Protein AF-A0A2N1C8T7-F1 (afdb_monomer)

Radius of gyration: 19.66 Å; Cα contacts (8 Å, |Δi|>4): 124; chains: 1; bounding box: 42×28×64 Å

Sequence (176 aa):
MWPISVSHNKHYSVESLYYHPQTIKSVIQRISKLRDIDTNEMYSSLCSALMPIFEANKTRFVARLIERKVKEKVSTGLPNWQQIEQGGFEYTVRTDELFSIEMSKINEFIQSENLTMLISRYPIRETQIVSNIVKSLGLKSKDDYEQTVRKMLNEDANESNKIKALIQPITVLLDA

Solvent-accessible surface area (backbone atoms only — not comparable to full-atom values): 10391 Å² total; per-residue (Å²): 141,80,89,76,86,68,83,77,68,71,47,66,45,80,64,31,56,68,64,25,56,68,46,44,50,53,49,42,53,57,50,20,78,78,64,82,47,64,53,65,60,53,51,50,53,46,51,66,66,46,47,60,57,48,65,76,38,42,69,60,37,41,50,54,50,49,52,50,53,48,53,53,51,52,66,73,63,56,78,53,74,70,51,55,74,72,48,90,86,80,87,87,83,78,59,64,65,56,47,52,58,44,49,54,50,54,51,52,33,56,76,66,65,34,57,55,62,50,46,23,56,32,79,51,86,90,47,67,55,57,60,46,53,25,52,73,69,73,42,90,36,70,64,55,47,54,50,51,52,52,53,47,41,73,74,30,66,68,59,34,50,58,57,48,61,75,49,45,78,55,52,61,64,72,79,106

Secondary structure (DSSP, 8-state):
---------S-S-THHHHT-HHHHHHHHHHHHHHHT--HHHHHHHHHHHHHHHHHHHHHHHHHHHHHHHHHHHHHHTPPPHHHHHH--------HHHHHHHHHHHHHHHHHTT-HHHHHHHS--TTSTHHHHHHHHTT-S-HHHHHHHHHHHHHH-HHHHHHHHHHHHHHHHHH--

Structure (mmCIF, N/CA/C/O backbone):
data_AF-A0A2N1C8T7-F1
#
_entry.id   AF-A0A2N1C8T7-F1
#
loop_
_atom_site.group_PDB
_atom_site.id
_atom_site.type_symbol
_atom_site.label_atom_id
_atom_site.label_alt_id
_atom_site.label_comp_id
_atom_site.label_asym_id
_atom_site.label_entity_id
_atom_site.label_seq_id
_atom_site.pdbx_PDB_ins_code
_atom_site.Cartn_x
_atom_site.Cartn_y
_atom_site.Cartn_z
_atom_site.occupancy
_atom_site.B_iso_or_equiv
_atom_site.auth_seq_id
_atom_site.auth_comp_id
_atom_site.auth_asym_id
_atom_site.auth_atom_id
_atom_site.pdbx_PDB_model_num
ATOM 1 N N . MET A 1 1 ? 5.987 9.349 -31.013 1.00 33.59 1 MET A N 1
ATOM 2 C CA . MET A 1 1 ? 5.165 9.652 -29.823 1.00 33.59 1 MET A CA 1
ATOM 3 C C . MET A 1 1 ? 3.916 8.788 -29.923 1.00 33.59 1 MET A C 1
ATOM 5 O O . MET A 1 1 ? 3.084 9.068 -30.769 1.00 33.59 1 MET A O 1
ATOM 9 N N . TRP A 1 2 ? 3.865 7.654 -29.220 1.00 30.38 2 TRP A N 1
ATOM 10 C CA . TRP A 1 2 ? 2.727 6.723 -29.290 1.00 30.38 2 TRP A CA 1
ATOM 11 C C . TRP A 1 2 ? 1.859 6.875 -28.034 1.00 30.38 2 TRP A C 1
ATOM 13 O O . TRP A 1 2 ? 2.424 7.012 -26.945 1.00 30.38 2 TRP A O 1
ATOM 23 N N . PRO A 1 3 ? 0.519 6.878 -28.159 1.00 37.16 3 PRO A N 1
ATOM 24 C CA . PRO A 1 3 ? -0.375 7.038 -27.028 1.00 37.16 3 PRO A CA 1
ATOM 25 C C . PRO A 1 3 ? -0.502 5.680 -26.344 1.00 37.16 3 PRO A C 1
ATOM 27 O O . PRO A 1 3 ? -1.091 4.752 -26.888 1.00 37.16 3 PRO A O 1
ATOM 30 N N . ILE A 1 4 ? 0.088 5.534 -25.162 1.00 34.22 4 ILE A N 1
ATOM 31 C CA . ILE A 1 4 ? -0.084 4.314 -24.381 1.00 34.22 4 ILE A CA 1
ATOM 32 C C . ILE A 1 4 ? -1.211 4.572 -23.389 1.00 34.22 4 ILE A C 1
ATOM 34 O O . ILE A 1 4 ? -1.000 5.169 -22.332 1.00 34.22 4 ILE A O 1
ATOM 38 N N . SER A 1 5 ? -2.415 4.107 -23.711 1.00 35.00 5 SER A N 1
ATOM 39 C CA . SER A 1 5 ? -3.430 3.831 -22.699 1.00 35.00 5 SER A CA 1
ATOM 40 C C . SER A 1 5 ? -2.986 2.595 -21.910 1.00 35.00 5 SER A C 1
ATOM 42 O O . SER A 1 5 ? -3.504 1.498 -22.094 1.00 35.00 5 SER A O 1
ATOM 44 N N . VAL A 1 6 ? -1.975 2.765 -21.049 1.00 36.81 6 VAL A N 1
ATOM 45 C CA . VAL A 1 6 ? -1.682 1.793 -19.992 1.00 36.81 6 VAL A CA 1
ATOM 46 C C . VAL A 1 6 ? -2.831 1.912 -19.005 1.00 36.81 6 VAL A C 1
ATOM 48 O O . VAL A 1 6 ? -3.000 2.964 -18.377 1.00 36.81 6 VAL A O 1
ATOM 51 N N . SER A 1 7 ? -3.626 0.853 -18.875 1.00 37.50 7 SER A N 1
ATOM 52 C CA . SER A 1 7 ? -4.608 0.714 -17.805 1.00 37.50 7 SER A CA 1
ATOM 53 C C . SER A 1 7 ? -3.891 0.901 -16.465 1.00 37.50 7 SER A C 1
ATOM 55 O O . SER A 1 7 ? -3.175 0.018 -15.990 1.00 37.50 7 SER A O 1
ATOM 57 N N . HIS A 1 8 ? -4.022 2.089 -15.876 1.00 43.22 8 HIS A N 1
ATOM 58 C CA . HIS A 1 8 ? -3.411 2.416 -14.596 1.00 43.22 8 HIS A CA 1
ATOM 59 C C . HIS A 1 8 ? -4.152 1.658 -13.502 1.00 43.22 8 HIS A C 1
ATOM 61 O O . HIS A 1 8 ? -5.138 2.148 -12.951 1.00 43.22 8 HIS A O 1
ATOM 67 N N . ASN A 1 9 ? -3.668 0.470 -13.151 1.00 48.75 9 ASN A N 1
ATOM 68 C CA . ASN A 1 9 ? -4.095 -0.147 -11.912 1.00 48.75 9 ASN A CA 1
ATOM 69 C C . ASN A 1 9 ? -3.518 0.696 -10.764 1.00 48.75 9 ASN A C 1
ATOM 71 O O . ASN A 1 9 ? -2.315 0.661 -10.498 1.00 48.75 9 ASN A O 1
ATOM 75 N N . LYS A 1 10 ? -4.363 1.516 -10.121 1.00 58.44 10 LYS A N 1
ATOM 76 C CA . LYS A 1 10 ? -3.963 2.338 -8.962 1.00 58.44 10 LYS A CA 1
ATOM 77 C C . LYS A 1 10 ? -3.444 1.479 -7.803 1.00 58.44 10 LYS A C 1
ATOM 79 O O . LYS A 1 10 ? -2.740 1.995 -6.943 1.00 58.44 10 LYS A O 1
ATOM 84 N N . HIS A 1 11 ? -3.777 0.189 -7.806 1.00 61.19 11 HIS A N 1
ATOM 85 C CA . HIS A 1 11 ? -3.511 -0.758 -6.740 1.00 61.19 11 HIS A CA 1
ATOM 86 C C . HIS A 1 11 ? -2.491 -1.820 -7.164 1.00 61.19 11 HIS A C 1
ATOM 88 O O . HIS A 1 11 ? -2.640 -2.493 -8.185 1.00 61.19 11 HIS A O 1
ATOM 94 N N . TYR A 1 12 ? -1.462 -2.024 -6.341 1.00 61.25 12 TYR A N 1
ATOM 95 C CA . TYR A 1 12 ? -0.437 -3.038 -6.577 1.00 61.25 12 TYR A CA 1
ATOM 96 C C . TYR A 1 12 ? -1.011 -4.465 -6.498 1.00 61.25 12 TYR A C 1
ATOM 98 O O . TYR A 1 12 ? -0.521 -5.372 -7.160 1.00 61.25 12 TYR A O 1
ATOM 106 N N . SER A 1 13 ? -2.048 -4.713 -5.701 1.00 70.19 13 SER A N 1
ATOM 107 C CA . SER A 1 13 ? -2.645 -6.047 -5.540 1.00 70.19 13 SER A CA 1
ATOM 108 C C . SER A 1 13 ? -4.087 -5.939 -5.056 1.00 70.19 13 SER A C 1
ATOM 110 O O . SER A 1 13 ? -4.438 -4.951 -4.413 1.00 70.19 13 SER A O 1
ATOM 112 N N . VAL A 1 14 ? -4.897 -6.980 -5.265 1.00 71.00 14 VAL A N 1
ATOM 113 C CA . VAL A 1 14 ? -6.228 -7.117 -4.641 1.00 71.00 14 VAL A CA 1
ATOM 114 C C . VAL A 1 14 ? -6.132 -6.991 -3.117 1.00 71.00 14 VAL A C 1
ATOM 116 O O . VAL A 1 14 ? -6.995 -6.397 -2.483 1.00 71.00 14 VAL A O 1
ATOM 119 N N . GLU A 1 15 ? -5.039 -7.454 -2.510 1.00 71.25 15 GLU A N 1
ATOM 120 C CA . GLU A 1 15 ? -4.824 -7.271 -1.072 1.00 71.25 15 GLU A CA 1
ATOM 121 C C . GLU A 1 15 ? -4.667 -5.818 -0.637 1.00 71.25 15 GLU A C 1
ATOM 123 O O . GLU A 1 15 ? -5.019 -5.487 0.490 1.00 71.25 15 GLU A O 1
ATOM 128 N N . SER A 1 16 ? -4.183 -4.932 -1.511 1.00 75.62 16 SER A N 1
ATOM 129 C CA . SER A 1 16 ? -4.101 -3.511 -1.165 1.00 75.62 16 SER A CA 1
ATOM 130 C C . SER A 1 16 ? -5.481 -2.890 -0.924 1.00 75.62 16 SER A C 1
ATOM 132 O O . SER A 1 16 ? -5.541 -1.813 -0.347 1.00 75.62 16 SER A O 1
ATOM 134 N N . LEU A 1 17 ? -6.576 -3.579 -1.286 1.00 82.12 17 LEU A N 1
ATOM 135 C CA . LEU A 1 17 ? -7.947 -3.211 -0.920 1.00 82.12 17 LEU A CA 1
ATOM 136 C C . LEU A 1 17 ? -8.253 -3.514 0.550 1.00 82.12 17 LEU A C 1
ATOM 138 O O . LEU A 1 17 ? -8.870 -2.688 1.218 1.00 82.12 17 LEU A O 1
ATOM 142 N N . TYR A 1 18 ? -7.793 -4.657 1.074 1.00 86.44 18 TYR A N 1
ATOM 143 C CA . TYR A 1 18 ? -7.955 -4.992 2.495 1.00 86.44 18 TYR A CA 1
ATOM 144 C C . TYR A 1 18 ? -7.242 -3.975 3.373 1.00 86.44 18 TYR A C 1
ATOM 146 O O . TYR A 1 18 ? -7.802 -3.526 4.359 1.00 86.44 18 TYR A O 1
ATOM 154 N N . TYR A 1 19 ? -6.038 -3.569 2.979 1.00 89.25 19 TYR A N 1
ATOM 155 C CA . TYR A 1 19 ? -5.223 -2.626 3.743 1.00 89.25 19 TYR A CA 1
ATOM 156 C C . TYR A 1 19 ? -5.359 -1.185 3.252 1.00 89.25 19 TYR A C 1
ATOM 158 O O . TYR A 1 19 ? -4.624 -0.312 3.706 1.00 89.25 19 TYR A O 1
ATOM 166 N N . HIS A 1 20 ? -6.276 -0.904 2.324 1.00 87.88 20 HIS A N 1
ATOM 167 C CA . HIS A 1 20 ? -6.473 0.454 1.835 1.00 87.88 20 HIS A CA 1
ATOM 168 C C . HIS A 1 20 ? -6.825 1.367 3.016 1.00 87.88 20 HIS A C 1
ATOM 170 O O . HIS A 1 20 ? -7.627 0.959 3.860 1.00 87.88 20 HIS A O 1
ATOM 176 N N . PRO A 1 21 ? -6.310 2.608 3.102 1.00 88.25 21 PRO A N 1
ATOM 177 C CA . PRO A 1 21 ? -6.596 3.453 4.259 1.00 88.25 21 PRO A CA 1
ATOM 178 C C . PRO A 1 21 ? -8.069 3.705 4.529 1.00 88.25 21 PRO A C 1
ATOM 180 O O . PRO A 1 21 ? -8.454 3.855 5.681 1.00 88.25 21 PRO A O 1
ATOM 183 N N . GLN A 1 22 ? -8.906 3.707 3.492 1.00 88.69 22 GLN A N 1
ATOM 184 C CA . GLN A 1 22 ? -10.353 3.771 3.678 1.00 88.69 22 GLN A CA 1
ATOM 185 C C . GLN A 1 22 ? -10.878 2.535 4.418 1.00 88.69 22 GLN A C 1
ATOM 187 O O . GLN A 1 22 ? -11.580 2.689 5.408 1.00 88.69 22 GLN A O 1
ATOM 192 N N . THR A 1 23 ? -10.463 1.334 4.015 1.00 91.00 23 THR A N 1
ATOM 193 C CA . THR A 1 23 ? -10.798 0.076 4.695 1.00 91.00 23 THR A CA 1
ATOM 194 C C . THR A 1 23 ? -10.288 0.064 6.132 1.00 91.00 23 THR A C 1
ATOM 196 O O . THR A 1 23 ? -11.029 -0.279 7.049 1.00 91.00 23 THR A O 1
ATOM 199 N N . ILE A 1 24 ? -9.044 0.503 6.355 1.00 92.12 24 ILE A N 1
ATOM 200 C CA . ILE A 1 24 ? -8.465 0.630 7.697 1.00 92.12 24 ILE A CA 1
ATOM 201 C C . ILE A 1 24 ? -9.297 1.586 8.558 1.00 92.12 24 ILE A C 1
ATOM 203 O O . ILE A 1 24 ? -9.630 1.237 9.686 1.00 92.12 24 ILE A O 1
ATOM 207 N N . LYS A 1 25 ? -9.665 2.765 8.041 1.00 91.62 25 LYS A N 1
ATOM 208 C CA . LYS A 1 25 ? -10.506 3.733 8.761 1.00 91.62 25 LYS A CA 1
ATOM 209 C C . LYS A 1 25 ? -11.860 3.137 9.130 1.00 91.62 25 LYS A C 1
ATOM 211 O O . LYS A 1 25 ? -12.287 3.303 10.268 1.00 91.62 25 LYS A O 1
ATOM 216 N N . SER A 1 26 ? -12.500 2.403 8.223 1.00 91.62 26 SER A N 1
ATOM 217 C CA . SER A 1 26 ? -13.771 1.730 8.507 1.00 91.62 26 SER A CA 1
ATOM 218 C C . SER A 1 26 ? -13.623 0.655 9.591 1.00 91.62 26 SER A C 1
ATOM 220 O O . SER A 1 26 ? -14.461 0.554 10.487 1.00 91.62 26 SER A O 1
ATOM 222 N N . VAL A 1 27 ? -12.514 -0.096 9.590 1.00 93.12 27 VAL A N 1
ATOM 223 C CA . VAL A 1 27 ? -12.201 -1.050 10.669 1.00 93.12 27 VAL A CA 1
ATOM 224 C C . VAL A 1 27 ? -11.966 -0.329 11.999 1.00 93.12 27 VAL A C 1
ATOM 226 O O . VAL A 1 27 ? -12.525 -0.743 13.012 1.00 93.12 27 VAL A O 1
ATOM 229 N N . ILE A 1 28 ? -11.208 0.772 12.011 1.00 93.19 28 ILE A N 1
ATOM 230 C CA . ILE A 1 28 ? -10.994 1.598 13.211 1.00 93.19 28 ILE A CA 1
ATOM 231 C C . ILE A 1 28 ? -12.332 2.108 13.755 1.00 93.19 28 ILE A C 1
ATOM 233 O O . ILE A 1 28 ? -12.593 1.958 14.943 1.00 93.19 28 ILE A O 1
ATOM 237 N N . GLN A 1 29 ? -13.211 2.633 12.896 1.00 91.62 29 GLN A N 1
ATOM 238 C CA . GLN A 1 29 ? -14.557 3.087 13.274 1.00 91.62 29 GLN A CA 1
ATOM 239 C C . GLN A 1 29 ? -15.423 1.969 13.856 1.00 91.62 29 GLN A C 1
ATOM 241 O O . GLN A 1 29 ? -16.283 2.202 14.703 1.00 91.62 29 GLN A O 1
ATOM 246 N N . ARG A 1 30 ? -15.233 0.735 13.392 1.00 89.88 30 ARG A N 1
ATOM 247 C CA . ARG A 1 30 ? -15.940 -0.420 13.936 1.00 89.88 30 ARG A CA 1
ATOM 248 C C . ARG A 1 30 ? -15.397 -0.822 15.306 1.00 89.88 30 ARG A C 1
ATOM 250 O O . ARG A 1 30 ? -16.180 -1.146 16.194 1.00 89.88 30 ARG A O 1
ATOM 257 N N . ILE A 1 31 ? -14.078 -0.788 15.483 1.00 89.81 31 ILE A N 1
ATOM 258 C CA . ILE A 1 31 ? -13.416 -1.101 16.754 1.00 89.81 31 ILE A CA 1
ATOM 259 C C . ILE A 1 31 ? -13.703 -0.016 17.801 1.00 89.81 31 ILE A C 1
ATOM 261 O O . ILE A 1 31 ? -13.956 -0.354 18.957 1.00 89.81 31 ILE A O 1
ATOM 265 N N . SER A 1 32 ? -13.732 1.264 17.417 1.00 89.75 32 SER A N 1
ATOM 266 C CA . SER A 1 32 ? -14.001 2.374 18.339 1.00 89.75 32 SER A CA 1
ATOM 267 C C . SER A 1 32 ? -15.379 2.281 18.983 1.00 89.75 32 SER A C 1
ATOM 269 O O . SER A 1 32 ? -15.492 2.487 20.185 1.00 89.75 32 SER A O 1
ATOM 271 N N . LYS A 1 33 ? -16.406 1.860 18.231 1.00 87.38 33 LYS A N 1
ATOM 272 C CA . LYS A 1 33 ? -17.759 1.610 18.766 1.00 87.38 33 LYS A CA 1
ATOM 273 C C . LYS A 1 33 ? -17.790 0.568 19.888 1.00 87.38 33 LYS A C 1
ATOM 275 O O . LYS A 1 33 ? -18.721 0.568 20.683 1.00 87.38 33 LYS A O 1
ATOM 280 N N . LEU A 1 34 ? -16.812 -0.339 19.929 1.00 85.81 34 LEU A N 1
ATOM 281 C CA . LEU A 1 34 ? -16.717 -1.400 20.935 1.00 85.81 34 LEU A CA 1
ATOM 282 C C . LEU A 1 34 ? -15.782 -1.042 22.095 1.00 85.81 34 LEU A C 1
ATOM 284 O O . LEU A 1 34 ? -15.896 -1.644 23.159 1.00 85.81 34 LEU A O 1
ATOM 288 N N . ARG A 1 35 ? -14.821 -0.139 21.873 1.00 84.88 35 ARG A N 1
ATOM 289 C CA . ARG A 1 35 ? -13.701 0.117 22.793 1.00 84.88 35 ARG A CA 1
ATOM 290 C C . ARG A 1 35 ? -13.601 1.565 23.292 1.00 84.88 35 ARG A C 1
ATOM 292 O O . ARG A 1 35 ? -12.668 1.845 24.028 1.00 84.88 35 ARG A O 1
ATOM 299 N N . ASP A 1 36 ? -14.523 2.444 22.896 1.00 83.44 36 ASP A N 1
ATOM 300 C CA . ASP A 1 36 ? -14.533 3.879 23.231 1.00 83.44 36 ASP A CA 1
ATOM 301 C C . ASP A 1 36 ? -13.194 4.577 22.912 1.00 83.44 36 ASP A C 1
ATOM 303 O O . ASP A 1 36 ? -12.549 5.190 23.757 1.00 83.44 36 ASP A O 1
ATOM 307 N N . ILE A 1 37 ? -12.725 4.399 21.671 1.00 88.00 37 ILE A N 1
ATOM 308 C CA . ILE A 1 37 ? -11.436 4.918 21.179 1.00 88.00 37 ILE A CA 1
ATOM 309 C C . ILE A 1 37 ? -11.677 6.058 20.184 1.00 88.00 37 ILE A C 1
ATOM 311 O O . ILE A 1 37 ? -12.531 5.937 19.302 1.00 88.00 37 ILE A O 1
ATOM 315 N N . ASP A 1 38 ? -10.868 7.119 20.237 1.00 91.00 38 ASP A N 1
ATOM 316 C CA . ASP A 1 38 ? -10.872 8.153 19.201 1.00 91.00 38 ASP A CA 1
ATOM 317 C C . ASP A 1 38 ? -10.316 7.607 17.872 1.00 91.00 38 ASP A C 1
ATOM 319 O O . ASP A 1 38 ? -9.167 7.170 17.748 1.00 91.00 38 ASP A O 1
ATOM 323 N N . THR A 1 39 ? -11.154 7.633 16.835 1.00 91.06 39 THR A N 1
ATOM 324 C CA . THR A 1 39 ? -10.807 7.082 15.520 1.00 91.06 39 THR A CA 1
ATOM 325 C C . THR A 1 39 ? -9.689 7.848 14.813 1.00 91.06 39 THR A C 1
ATOM 327 O O . THR A 1 39 ? -8.917 7.247 14.063 1.00 91.06 39 THR A O 1
ATOM 330 N N . ASN A 1 40 ? -9.607 9.164 15.020 1.00 90.62 40 ASN A N 1
ATOM 331 C CA . ASN A 1 40 ? -8.601 10.016 14.395 1.00 90.62 40 ASN A CA 1
ATOM 332 C C . ASN A 1 40 ? -7.251 9.836 15.082 1.00 90.62 40 ASN A C 1
ATOM 334 O O . ASN A 1 40 ? -6.242 9.691 14.395 1.00 90.62 40 ASN A O 1
ATOM 338 N N . GLU A 1 41 ? -7.237 9.776 16.413 1.00 91.44 41 GLU A N 1
ATOM 339 C CA . GLU A 1 41 ? -6.028 9.507 17.192 1.00 91.44 41 GLU A CA 1
ATOM 340 C C . GLU A 1 41 ? -5.448 8.132 16.846 1.00 91.44 41 GLU A C 1
ATOM 342 O O . GLU A 1 41 ? -4.252 8.001 16.569 1.00 91.44 41 GLU A O 1
ATOM 347 N N . MET A 1 42 ? -6.305 7.109 16.763 1.00 91.62 42 MET A N 1
ATOM 348 C CA . MET A 1 42 ? -5.883 5.758 16.401 1.00 91.62 42 MET A CA 1
ATOM 349 C C . MET A 1 42 ? -5.332 5.682 14.972 1.00 91.62 42 MET A C 1
ATOM 351 O O . MET A 1 42 ? -4.308 5.037 14.734 1.00 91.62 42 MET A O 1
ATOM 355 N N . TYR A 1 43 ? -5.980 6.353 14.016 1.00 92.19 43 TYR A N 1
ATOM 356 C CA . TYR A 1 43 ? -5.497 6.399 12.637 1.00 92.19 43 TYR A CA 1
ATOM 357 C C . TYR A 1 43 ? -4.187 7.192 12.512 1.00 92.19 43 TYR A C 1
ATOM 359 O O . TYR A 1 43 ? -3.282 6.758 11.804 1.00 92.19 43 TYR A O 1
ATOM 367 N N . SER A 1 44 ? -4.053 8.309 13.232 1.00 91.19 44 SER A N 1
ATOM 368 C CA . SER A 1 44 ? -2.820 9.102 13.284 1.00 91.19 44 SER A CA 1
ATOM 369 C C . SER A 1 44 ? -1.659 8.282 13.856 1.00 91.19 44 SER A C 1
ATOM 371 O O . SER A 1 44 ? -0.611 8.154 13.227 1.00 91.19 44 SER A O 1
ATOM 373 N N . SER A 1 45 ? -1.892 7.602 14.983 1.00 90.69 45 SER A N 1
ATOM 374 C CA . SER A 1 45 ? -0.904 6.726 15.624 1.00 90.69 45 SER A CA 1
ATOM 375 C C . SER A 1 45 ? -0.462 5.590 14.702 1.00 90.69 45 SER A C 1
ATOM 377 O O . SER A 1 45 ? 0.719 5.244 14.646 1.00 90.69 45 SER A O 1
ATOM 379 N N . LEU A 1 46 ? -1.403 5.016 13.943 1.00 92.31 46 LEU A N 1
ATOM 380 C CA . LEU A 1 46 ? -1.094 4.025 12.919 1.00 92.31 46 LEU A CA 1
ATOM 381 C C . LEU A 1 46 ? -0.198 4.616 11.821 1.00 92.31 46 LEU A C 1
ATOM 383 O O . LEU A 1 46 ? 0.801 3.990 11.471 1.00 92.31 46 LEU A O 1
ATOM 387 N N . CYS A 1 47 ? -0.524 5.795 11.281 1.00 91.25 47 CYS A N 1
ATOM 388 C CA . CYS A 1 47 ? 0.303 6.458 10.270 1.00 91.25 47 CYS A CA 1
ATOM 389 C C . CYS A 1 47 ? 1.740 6.644 10.769 1.00 91.25 47 CYS A C 1
ATOM 391 O O . CYS A 1 47 ? 2.673 6.167 10.115 1.00 91.25 47 CYS A O 1
ATOM 393 N N . SER A 1 48 ? 1.915 7.229 11.958 1.00 90.44 48 SER A N 1
ATOM 394 C CA . SER A 1 48 ? 3.235 7.454 12.557 1.00 90.44 48 SER A CA 1
ATOM 395 C C . SER A 1 48 ? 4.009 6.152 12.788 1.00 90.44 48 SER A C 1
ATOM 397 O O . SER A 1 48 ? 5.221 6.115 12.588 1.00 90.44 48 SER A O 1
ATOM 399 N N . ALA A 1 49 ? 3.330 5.056 13.146 1.00 91.62 49 ALA A N 1
ATOM 400 C CA . ALA A 1 49 ? 3.969 3.752 13.328 1.00 91.62 49 ALA A CA 1
ATOM 401 C C . ALA A 1 49 ? 4.432 3.107 12.007 1.00 91.62 49 ALA A C 1
ATOM 403 O O . ALA A 1 49 ? 5.392 2.334 11.993 1.00 91.62 49 ALA A O 1
ATOM 404 N N . LEU A 1 50 ? 3.760 3.402 10.889 1.00 93.94 50 LEU A N 1
ATOM 405 C CA . LEU A 1 50 ? 4.060 2.796 9.590 1.00 93.94 50 LEU A CA 1
ATOM 406 C C . LEU A 1 50 ? 5.135 3.550 8.798 1.00 93.94 50 LEU A C 1
ATOM 408 O O . LEU A 1 50 ? 5.867 2.908 8.039 1.00 93.94 50 LEU A O 1
ATOM 412 N N . MET A 1 51 ? 5.269 4.872 8.963 1.00 94.44 51 MET A N 1
ATOM 413 C CA . MET A 1 51 ? 6.241 5.672 8.197 1.00 94.44 51 MET A CA 1
ATOM 414 C C . MET A 1 51 ? 7.693 5.169 8.320 1.00 94.44 51 MET A C 1
ATOM 416 O O . MET A 1 51 ? 8.340 5.010 7.281 1.00 94.44 51 MET A O 1
ATOM 420 N N . PRO A 1 52 ? 8.207 4.801 9.513 1.00 94.81 52 PRO A N 1
ATOM 421 C CA . PRO A 1 52 ? 9.562 4.261 9.641 1.00 94.81 52 PRO A CA 1
ATOM 422 C C . PRO A 1 52 ? 9.777 2.961 8.856 1.00 94.81 52 PRO A C 1
ATOM 424 O O . PRO A 1 52 ? 10.867 2.713 8.344 1.00 94.81 52 PRO A O 1
ATOM 427 N N . ILE A 1 53 ? 8.737 2.130 8.721 1.00 94.75 53 ILE A N 1
ATOM 428 C CA . ILE A 1 53 ? 8.806 0.879 7.954 1.00 94.75 53 ILE A CA 1
ATOM 429 C C . ILE A 1 53 ? 8.921 1.189 6.461 1.00 94.75 53 ILE A C 1
ATOM 431 O O . ILE A 1 53 ? 9.693 0.529 5.760 1.00 94.75 53 ILE A O 1
ATOM 435 N N . PHE A 1 54 ? 8.173 2.189 5.981 1.00 94.88 54 PHE A N 1
ATOM 436 C CA . PHE A 1 54 ? 8.282 2.664 4.604 1.00 94.88 54 PHE A CA 1
ATOM 437 C C . PHE A 1 54 ? 9.668 3.217 4.306 1.00 94.88 54 PHE A C 1
ATOM 439 O O . PHE A 1 54 ? 10.283 2.793 3.329 1.00 94.88 54 PHE A O 1
ATOM 446 N N . GLU A 1 55 ? 10.189 4.068 5.185 1.00 96.00 55 GLU A N 1
ATOM 447 C CA . GLU A 1 55 ? 11.517 4.658 5.040 1.00 96.00 55 GLU A CA 1
ATOM 448 C C . GLU A 1 55 ? 12.617 3.590 5.015 1.00 96.00 55 GLU A C 1
ATOM 450 O O . GLU A 1 55 ? 13.422 3.548 4.083 1.00 96.00 55 GLU A O 1
ATOM 455 N N . ALA A 1 56 ? 12.592 2.643 5.958 1.00 95.25 56 ALA A N 1
ATOM 456 C CA . ALA A 1 56 ? 13.585 1.572 6.039 1.00 95.25 56 ALA A CA 1
ATOM 457 C C . ALA A 1 56 ? 13.582 0.629 4.820 1.00 95.25 56 ALA A C 1
ATOM 459 O O . ALA A 1 56 ? 14.596 0.001 4.518 1.00 95.25 56 ALA A O 1
ATOM 460 N N . ASN A 1 57 ? 12.452 0.504 4.115 1.00 94.25 57 ASN A N 1
ATOM 461 C CA . ASN A 1 57 ? 12.284 -0.454 3.018 1.00 94.25 57 ASN A CA 1
ATOM 462 C C . ASN A 1 57 ? 12.117 0.203 1.636 1.00 94.25 57 ASN A C 1
ATOM 464 O O . ASN A 1 57 ? 11.910 -0.515 0.653 1.00 94.25 57 ASN A O 1
ATOM 468 N N . LYS A 1 58 ? 12.220 1.534 1.517 1.00 95.25 58 LYS A N 1
ATOM 469 C CA . LYS A 1 58 ? 11.885 2.276 0.287 1.00 95.25 58 LYS A CA 1
ATOM 470 C C . LYS A 1 58 ? 12.611 1.782 -0.962 1.00 95.25 58 LYS A C 1
ATOM 472 O O . LYS A 1 58 ? 11.977 1.557 -1.989 1.00 95.25 58 LYS A O 1
ATOM 477 N N . THR A 1 59 ? 13.904 1.483 -0.854 1.00 95.94 59 THR A N 1
ATOM 478 C CA . THR A 1 59 ? 14.705 0.909 -1.948 1.00 95.94 59 THR A CA 1
ATOM 479 C C . THR A 1 59 ? 14.132 -0.415 -2.438 1.00 95.94 59 THR A C 1
ATOM 481 O O . THR A 1 59 ? 13.967 -0.607 -3.641 1.00 95.94 59 THR A O 1
ATOM 484 N N . ARG A 1 60 ? 13.764 -1.318 -1.519 1.00 94.19 60 ARG A N 1
ATOM 485 C CA . ARG A 1 60 ? 13.168 -2.616 -1.864 1.00 94.19 60 ARG A CA 1
ATOM 486 C C . ARG A 1 60 ? 11.783 -2.446 -2.488 1.00 94.19 60 ARG A C 1
ATOM 488 O O . ARG A 1 60 ? 11.482 -3.130 -3.465 1.00 94.19 60 ARG A O 1
ATOM 495 N N . PHE A 1 61 ? 10.957 -1.538 -1.962 1.00 94.38 61 PHE A N 1
ATOM 496 C CA . PHE A 1 61 ? 9.636 -1.242 -2.526 1.00 94.38 61 PHE A CA 1
ATOM 497 C C . PHE A 1 61 ? 9.728 -0.734 -3.963 1.00 94.38 61 PHE A C 1
ATOM 499 O O . PHE A 1 61 ? 9.037 -1.255 -4.842 1.00 94.38 61 PHE A O 1
ATOM 506 N N . VAL A 1 62 ? 10.608 0.239 -4.202 1.00 95.69 62 VAL A N 1
ATOM 507 C CA . VAL A 1 62 ? 10.839 0.802 -5.532 1.00 95.69 62 VAL A CA 1
ATOM 508 C C . VAL A 1 62 ? 11.386 -0.271 -6.470 1.00 95.69 62 VAL A C 1
ATOM 510 O O . VAL A 1 62 ? 10.820 -0.475 -7.541 1.00 95.69 62 VAL A O 1
ATOM 513 N N . ALA A 1 63 ? 12.409 -1.026 -6.057 1.00 94.88 63 ALA A N 1
ATOM 514 C CA . ALA A 1 63 ? 12.995 -2.084 -6.879 1.00 94.88 63 ALA A CA 1
ATOM 515 C C . ALA A 1 63 ? 11.955 -3.130 -7.311 1.00 94.88 63 ALA A C 1
ATOM 517 O O . ALA A 1 63 ? 11.871 -3.448 -8.493 1.00 94.88 63 ALA A O 1
ATOM 518 N N . ARG A 1 64 ? 11.113 -3.616 -6.387 1.00 93.31 64 ARG A N 1
ATOM 519 C CA . ARG A 1 64 ? 10.052 -4.591 -6.702 1.00 93.31 64 ARG A CA 1
ATOM 520 C C . ARG A 1 64 ? 8.975 -4.017 -7.622 1.00 93.31 64 ARG A C 1
ATOM 522 O O . ARG A 1 64 ? 8.498 -4.713 -8.517 1.00 93.31 64 ARG A O 1
ATOM 529 N N . LEU A 1 65 ? 8.600 -2.751 -7.434 1.00 92.62 65 LEU A N 1
ATOM 530 C CA . LEU A 1 65 ? 7.656 -2.082 -8.326 1.00 92.62 65 LEU A CA 1
ATOM 531 C C . LEU A 1 65 ? 8.223 -1.950 -9.745 1.00 92.62 65 LEU A C 1
ATOM 533 O O . LEU A 1 65 ? 7.519 -2.244 -10.712 1.00 92.62 65 LEU A O 1
ATOM 537 N N . ILE A 1 66 ? 9.485 -1.532 -9.873 1.00 94.12 66 ILE A N 1
ATOM 538 C CA . ILE A 1 66 ? 10.155 -1.421 -11.172 1.00 94.12 66 ILE A CA 1
ATOM 539 C C . ILE A 1 66 ? 10.337 -2.798 -11.807 1.00 94.12 66 ILE A C 1
ATOM 541 O O . ILE A 1 66 ? 9.992 -2.950 -12.972 1.00 94.12 66 ILE A O 1
ATOM 545 N N . GLU A 1 67 ? 10.771 -3.815 -11.058 1.00 93.56 67 GLU A N 1
ATOM 546 C CA . GLU A 1 67 ? 10.881 -5.199 -11.540 1.00 93.56 67 GLU A CA 1
ATOM 547 C C . GLU A 1 67 ? 9.576 -5.658 -12.201 1.00 93.56 67 GLU A C 1
ATOM 549 O O . GLU A 1 67 ? 9.585 -6.151 -13.330 1.00 93.56 67 GLU A O 1
ATOM 554 N N . ARG A 1 68 ? 8.437 -5.444 -11.531 1.00 90.62 68 ARG A N 1
ATOM 555 C CA . ARG A 1 68 ? 7.126 -5.784 -12.086 1.00 90.62 68 ARG A CA 1
ATOM 556 C C . ARG A 1 68 ? 6.824 -5.008 -13.368 1.00 90.62 68 ARG A C 1
ATOM 558 O O . ARG A 1 68 ? 6.446 -5.627 -14.359 1.00 90.62 68 ARG A O 1
ATOM 565 N N . LYS A 1 69 ? 6.996 -3.681 -13.360 1.00 89.81 69 LYS A N 1
ATOM 566 C CA . LYS A 1 69 ? 6.742 -2.832 -14.539 1.00 89.81 69 LYS A CA 1
ATOM 567 C C . LYS A 1 69 ? 7.610 -3.245 -15.726 1.00 89.81 69 LYS A C 1
ATOM 569 O O . LYS A 1 69 ? 7.137 -3.265 -16.855 1.00 89.81 69 LYS A O 1
ATOM 574 N N . VAL A 1 70 ? 8.871 -3.589 -15.476 1.00 91.69 70 VAL A N 1
ATOM 575 C CA . VAL A 1 70 ? 9.799 -4.054 -16.510 1.00 91.69 70 VAL A CA 1
ATOM 576 C C . VAL A 1 70 ? 9.344 -5.398 -17.063 1.00 91.69 70 VAL A C 1
ATOM 578 O O . VAL A 1 70 ? 9.255 -5.523 -18.278 1.00 91.69 70 VAL A O 1
ATOM 581 N N . LYS A 1 71 ? 8.990 -6.372 -16.212 1.00 90.81 71 LYS A N 1
ATOM 582 C CA . LYS A 1 71 ? 8.460 -7.673 -16.663 1.00 90.81 71 LYS A CA 1
ATOM 583 C C . LYS A 1 71 ? 7.211 -7.516 -17.528 1.00 90.81 71 LYS A C 1
ATOM 585 O O . LYS A 1 71 ? 7.122 -8.140 -18.581 1.00 90.81 71 LYS A O 1
ATOM 590 N N . GLU A 1 72 ? 6.279 -6.661 -17.119 1.00 88.75 72 GLU A N 1
ATOM 591 C CA . GLU A 1 72 ? 5.062 -6.353 -17.880 1.00 88.75 72 GLU A CA 1
ATOM 592 C C . GLU A 1 72 ? 5.390 -5.719 -19.240 1.00 88.75 72 GLU A C 1
ATOM 594 O O . GLU A 1 72 ? 4.889 -6.157 -20.278 1.00 88.75 72 GLU A O 1
ATOM 599 N N . LYS A 1 73 ? 6.309 -4.748 -19.258 1.00 86.44 73 LYS A N 1
ATOM 600 C CA . LYS A 1 73 ? 6.736 -4.068 -20.485 1.00 86.44 73 LYS A CA 1
ATOM 601 C C . LYS A 1 73 ? 7.468 -5.012 -21.442 1.00 86.44 73 LYS A C 1
ATOM 603 O O . LYS A 1 73 ? 7.203 -4.997 -22.633 1.00 86.44 73 LYS A O 1
ATOM 608 N N . VAL A 1 74 ? 8.374 -5.843 -20.923 1.00 88.31 74 VAL A N 1
ATOM 609 C CA . VAL A 1 74 ? 9.077 -6.872 -21.706 1.00 88.31 74 VAL A CA 1
ATOM 610 C C . VAL A 1 74 ? 8.067 -7.837 -22.311 1.00 88.31 74 VAL A C 1
ATOM 612 O O . VAL A 1 74 ? 8.105 -8.058 -23.510 1.00 88.31 74 VAL A O 1
ATOM 615 N N . SER A 1 75 ? 7.139 -8.360 -21.504 1.00 86.44 75 SER A N 1
ATOM 616 C CA . SER A 1 75 ? 6.165 -9.365 -21.953 1.00 86.44 75 SER A CA 1
ATOM 617 C C . SER A 1 75 ? 5.248 -8.836 -23.056 1.00 86.44 75 SER A C 1
ATOM 619 O O . SER A 1 75 ? 4.958 -9.549 -24.009 1.00 86.44 75 SER A O 1
ATOM 621 N N . THR A 1 76 ? 4.813 -7.581 -22.943 1.00 84.56 76 THR A N 1
ATOM 622 C CA . THR A 1 76 ? 3.970 -6.918 -23.954 1.00 84.56 76 THR A CA 1
ATOM 623 C C . THR A 1 76 ? 4.761 -6.422 -25.166 1.00 84.56 76 THR A C 1
ATOM 625 O O . THR A 1 76 ? 4.181 -6.233 -26.230 1.00 84.56 76 THR A O 1
ATOM 628 N N . GLY A 1 77 ? 6.071 -6.218 -25.020 1.00 83.81 77 GLY A N 1
ATOM 629 C CA . GLY A 1 77 ? 6.974 -5.779 -26.081 1.00 83.81 77 GLY A CA 1
ATOM 630 C C . GLY A 1 77 ? 7.615 -6.906 -26.889 1.00 83.81 77 GLY A C 1
ATOM 631 O O . GLY A 1 77 ? 8.419 -6.604 -27.766 1.00 83.81 77 GLY A O 1
ATOM 632 N N . LEU A 1 78 ? 7.312 -8.177 -26.597 1.00 89.12 78 LEU A N 1
ATOM 633 C CA . LEU A 1 78 ? 7.860 -9.315 -27.337 1.00 89.12 78 LEU A CA 1
ATOM 634 C C . LEU A 1 78 ? 7.443 -9.270 -28.817 1.00 89.12 78 LEU A C 1
ATOM 636 O O . LEU A 1 78 ? 6.302 -8.913 -29.121 1.00 89.12 78 LEU A O 1
ATOM 640 N N . PRO A 1 79 ? 8.340 -9.653 -29.741 1.00 90.44 79 PRO A N 1
ATOM 641 C CA . PRO A 1 79 ? 8.034 -9.628 -31.158 1.00 90.44 79 PRO A CA 1
ATOM 642 C C . PRO A 1 79 ? 7.035 -10.731 -31.508 1.00 90.44 79 PRO A C 1
ATOM 644 O O . PRO A 1 79 ? 7.054 -11.824 -30.936 1.00 90.44 79 PRO A O 1
ATOM 647 N N . ASN A 1 80 ? 6.187 -10.464 -32.494 1.00 90.94 80 ASN A N 1
ATOM 648 C CA . ASN A 1 80 ? 5.377 -11.496 -33.127 1.00 90.94 80 ASN A CA 1
ATOM 649 C C . ASN A 1 80 ? 6.179 -12.246 -34.211 1.00 90.94 80 ASN A C 1
ATOM 651 O O . ASN A 1 80 ? 7.278 -11.843 -34.593 1.00 90.94 80 ASN A O 1
ATOM 655 N N . TRP A 1 81 ? 5.623 -13.346 -34.728 1.00 93.62 81 TRP A N 1
ATOM 656 C CA . TRP A 1 81 ? 6.310 -14.198 -35.706 1.00 93.62 81 TRP A CA 1
ATOM 657 C C . TRP A 1 81 ? 6.708 -13.458 -36.997 1.00 93.62 81 TRP A C 1
ATOM 659 O O . TRP A 1 81 ? 7.759 -13.754 -37.555 1.00 93.62 81 TRP A O 1
ATOM 669 N N . GLN A 1 82 ? 5.932 -12.458 -37.429 1.00 92.44 82 GLN A N 1
ATOM 670 C CA . GLN A 1 82 ? 6.232 -11.654 -38.622 1.00 92.44 82 GLN A CA 1
ATOM 671 C C . GLN A 1 82 ? 7.440 -10.739 -38.390 1.00 92.44 82 GLN A C 1
ATOM 673 O O . GLN A 1 82 ? 8.294 -10.590 -39.257 1.00 92.44 82 GLN A O 1
ATOM 678 N N . GLN A 1 83 ? 7.538 -10.146 -37.198 1.00 90.06 83 GLN A N 1
ATOM 679 C CA . GLN A 1 83 ? 8.688 -9.331 -36.799 1.00 90.06 83 GLN A CA 1
ATOM 680 C C . GLN A 1 83 ? 9.954 -10.183 -36.640 1.00 90.06 83 GLN A C 1
ATOM 682 O O . GLN A 1 83 ? 11.049 -9.712 -36.928 1.00 90.06 83 GLN A O 1
ATOM 687 N N . ILE A 1 84 ? 9.811 -11.443 -36.216 1.00 92.31 84 ILE A N 1
ATOM 688 C CA . ILE A 1 84 ? 10.927 -12.396 -36.149 1.00 92.31 84 ILE A CA 1
ATOM 689 C C . ILE A 1 84 ? 11.418 -12.749 -37.557 1.00 92.31 84 ILE A C 1
ATOM 691 O O . ILE A 1 84 ? 12.624 -12.762 -37.788 1.00 92.31 84 ILE A O 1
ATOM 695 N N . GLU A 1 85 ? 10.503 -12.992 -38.499 1.00 94.25 85 GLU A N 1
ATOM 696 C CA . GLU A 1 85 ? 10.834 -13.296 -39.899 1.00 94.25 85 GLU A CA 1
ATOM 697 C C . GLU A 1 85 ? 11.588 -12.143 -40.585 1.00 94.25 85 GLU A C 1
ATOM 699 O O . GLU A 1 85 ? 12.523 -12.378 -41.347 1.00 94.25 85 GLU A O 1
ATOM 704 N N . GLN A 1 86 ? 11.238 -10.895 -40.260 1.00 91.69 86 GLN A N 1
ATOM 705 C CA . GLN A 1 86 ? 11.935 -9.697 -40.745 1.00 91.69 86 GLN A CA 1
ATOM 706 C C . GLN A 1 86 ? 13.335 -9.512 -40.130 1.00 91.69 86 GLN A C 1
ATOM 708 O O . GLN A 1 86 ? 14.161 -8.791 -40.692 1.00 91.69 86 GLN A O 1
ATOM 713 N N . GLY A 1 87 ? 13.622 -10.178 -39.007 1.00 90.38 87 GLY A N 1
ATOM 714 C CA . GLY A 1 87 ? 14.880 -10.069 -38.272 1.00 90.38 87 GLY A CA 1
ATOM 715 C C . GLY A 1 87 ? 15.077 -8.718 -37.567 1.00 90.38 87 GLY A C 1
ATOM 716 O O . GLY A 1 87 ? 14.254 -7.811 -37.640 1.00 90.38 87 GLY A O 1
ATOM 717 N N . GLY A 1 88 ? 16.194 -8.582 -36.844 1.00 84.38 88 GLY A N 1
ATOM 718 C CA . GLY A 1 88 ? 16.634 -7.291 -36.291 1.00 84.38 88 GLY A CA 1
ATOM 719 C C . GLY A 1 88 ? 15.853 -6.760 -35.081 1.00 84.38 88 GLY A C 1
ATOM 720 O O . GLY A 1 88 ? 15.950 -5.575 -34.776 1.00 84.38 88 GLY A O 1
ATOM 721 N N . PHE A 1 89 ? 15.088 -7.598 -34.376 1.00 88.00 89 PHE A N 1
ATOM 722 C CA . PHE A 1 89 ? 14.414 -7.171 -33.150 1.00 88.00 89 PHE A CA 1
ATOM 723 C C . PHE A 1 89 ? 15.416 -6.961 -32.001 1.00 88.00 89 PHE A C 1
ATOM 725 O O . PHE A 1 89 ? 16.068 -7.903 -31.552 1.00 88.00 89 PHE A O 1
ATOM 732 N N . GLU A 1 90 ? 15.483 -5.734 -31.486 1.00 87.94 90 GLU A N 1
ATOM 733 C CA . GLU A 1 90 ? 16.232 -5.365 -30.284 1.00 87.94 90 GLU A CA 1
ATOM 734 C C . GLU A 1 90 ? 15.284 -4.717 -29.268 1.00 87.94 90 GLU A C 1
ATOM 736 O O . GLU A 1 90 ? 14.461 -3.867 -29.614 1.00 87.94 90 GLU A O 1
ATOM 741 N N . TYR A 1 91 ? 15.400 -5.108 -27.997 1.00 83.88 91 TYR A N 1
ATOM 742 C CA . TYR A 1 91 ? 14.567 -4.581 -26.923 1.00 83.88 91 TYR A CA 1
ATOM 743 C C . TYR A 1 91 ? 15.410 -4.196 -25.711 1.00 83.88 91 TYR A C 1
ATOM 745 O O . TYR A 1 91 ? 15.951 -5.051 -25.010 1.00 83.88 91 TYR A O 1
ATOM 753 N N . THR A 1 92 ? 15.469 -2.894 -25.437 1.00 87.62 92 THR A N 1
ATOM 754 C CA . THR A 1 92 ? 16.288 -2.319 -24.366 1.00 87.62 92 THR A CA 1
ATOM 755 C C . THR A 1 92 ? 15.414 -1.573 -23.360 1.00 87.62 92 THR A C 1
ATOM 757 O O . THR A 1 92 ? 14.551 -0.771 -23.725 1.00 87.62 92 THR A O 1
ATOM 760 N N . VAL A 1 93 ? 15.644 -1.815 -22.064 1.00 85.38 93 VAL A N 1
ATOM 761 C CA . VAL A 1 93 ? 14.942 -1.136 -20.964 1.00 85.38 93 VAL A CA 1
ATOM 762 C C . VAL A 1 93 ? 15.944 -0.510 -20.005 1.00 85.38 93 VAL A C 1
ATOM 764 O O . VAL A 1 93 ? 16.730 -1.203 -19.368 1.00 85.38 93 VAL A O 1
ATOM 767 N N . ARG A 1 94 ? 15.871 0.815 -19.865 1.00 89.12 94 ARG A N 1
ATOM 768 C CA . ARG A 1 94 ? 16.629 1.598 -18.885 1.00 89.12 94 ARG A CA 1
ATOM 769 C C . ARG A 1 94 ? 15.903 1.598 -17.542 1.00 89.12 94 ARG A C 1
ATOM 771 O O . ARG A 1 94 ? 14.822 2.171 -17.416 1.00 89.12 94 ARG A O 1
ATOM 778 N N . THR A 1 95 ? 16.456 0.911 -16.546 1.00 92.88 95 THR A N 1
ATOM 779 C CA . THR A 1 95 ? 15.843 0.789 -15.210 1.00 92.88 95 THR A CA 1
ATOM 780 C C . THR A 1 95 ? 16.272 1.882 -14.242 1.00 92.88 95 THR A C 1
ATOM 782 O O . THR A 1 95 ? 15.579 2.128 -13.263 1.00 92.88 95 THR A O 1
ATOM 785 N N . ASP A 1 96 ? 17.400 2.528 -14.505 1.00 93.44 96 ASP A N 1
ATOM 786 C CA . ASP A 1 96 ? 18.008 3.564 -13.678 1.00 93.44 96 ASP A CA 1
ATOM 787 C C . ASP A 1 96 ? 17.139 4.824 -13.587 1.00 93.44 96 ASP A C 1
ATOM 789 O O . ASP A 1 96 ? 16.820 5.279 -12.488 1.00 93.44 96 ASP A O 1
ATOM 793 N N . GLU A 1 97 ? 16.662 5.331 -14.725 1.00 91.06 97 GLU A N 1
ATOM 794 C CA . GLU A 1 97 ? 15.753 6.483 -14.765 1.00 91.06 97 GLU A CA 1
ATOM 795 C C . GLU A 1 97 ? 14.419 6.167 -14.077 1.00 91.06 97 GLU A C 1
ATOM 797 O O . GLU A 1 97 ? 13.927 6.943 -13.256 1.00 91.06 97 GLU A O 1
ATOM 802 N N . LEU A 1 98 ? 13.858 4.985 -14.361 1.00 92.44 98 LEU A N 1
ATOM 803 C CA . LEU A 1 98 ? 12.610 4.522 -13.752 1.00 92.44 98 LEU A CA 1
ATOM 804 C C . LEU A 1 98 ? 12.736 4.407 -12.231 1.00 92.44 98 LEU A C 1
ATOM 806 O O . LEU A 1 98 ? 11.825 4.809 -11.506 1.00 92.44 98 LEU A O 1
ATOM 810 N N . PHE A 1 99 ? 13.862 3.877 -11.754 1.00 95.75 99 PHE A N 1
ATOM 811 C CA . PHE A 1 99 ? 14.153 3.748 -10.334 1.00 95.75 99 PHE A CA 1
ATOM 812 C C . PHE A 1 99 ? 14.302 5.117 -9.666 1.00 95.75 99 PHE A C 1
ATOM 814 O O . PHE A 1 99 ? 13.697 5.341 -8.622 1.00 95.75 99 PHE A O 1
ATOM 821 N N . SER A 1 100 ? 15.042 6.046 -10.278 1.00 96.25 100 SER A N 1
ATOM 822 C CA . SER A 1 100 ? 15.250 7.399 -9.745 1.00 96.25 100 SER A CA 1
ATOM 823 C C . SER A 1 100 ? 13.936 8.178 -9.612 1.00 96.25 100 SER A C 1
ATOM 825 O O . SER A 1 100 ? 13.610 8.671 -8.531 1.00 96.25 100 SER A O 1
ATOM 827 N N . ILE A 1 101 ? 13.113 8.193 -10.669 1.00 95.19 101 ILE A N 1
ATOM 828 C CA . ILE A 1 101 ? 11.795 8.853 -10.666 1.00 95.19 101 ILE A CA 1
ATOM 829 C C . ILE A 1 101 ? 10.899 8.286 -9.561 1.00 95.19 101 ILE A C 1
ATOM 831 O O . ILE A 1 101 ? 10.188 9.017 -8.871 1.00 95.19 101 ILE A O 1
ATOM 835 N N . GLU A 1 102 ? 10.889 6.966 -9.413 1.00 96.50 102 GLU A N 1
ATOM 836 C CA . GLU A 1 102 ? 10.047 6.293 -8.431 1.00 96.50 102 GLU A CA 1
ATOM 837 C C . GLU A 1 102 ? 10.579 6.465 -6.998 1.00 96.50 102 GLU A C 1
ATOM 839 O O . GLU A 1 102 ? 9.792 6.593 -6.061 1.00 96.50 102 GLU A O 1
ATOM 844 N N . MET A 1 103 ? 11.899 6.571 -6.829 1.00 97.94 103 MET A N 1
ATOM 845 C CA . MET A 1 103 ? 12.529 6.917 -5.557 1.00 97.94 103 MET A CA 1
ATOM 846 C C . MET A 1 103 ? 12.139 8.330 -5.098 1.00 97.94 103 MET A C 1
ATOM 848 O O . MET A 1 103 ? 11.824 8.536 -3.927 1.00 97.94 103 MET A O 1
ATOM 852 N N . SER A 1 104 ? 12.086 9.307 -6.006 1.00 97.56 104 SER A N 1
ATOM 853 C CA . SER A 1 104 ? 11.583 10.646 -5.672 1.00 97.56 104 SER A CA 1
ATOM 854 C C . SER A 1 104 ? 10.129 10.603 -5.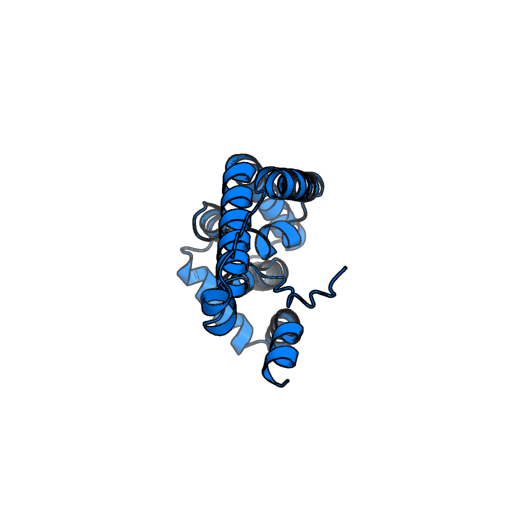191 1.00 97.56 104 SER A C 1
ATOM 856 O O . SER A 1 104 ? 9.803 11.22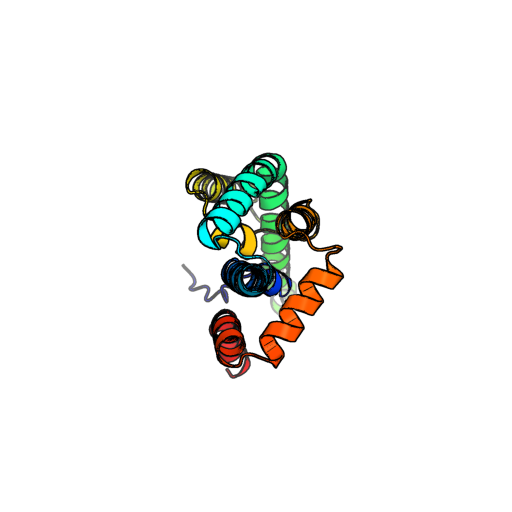5 -4.183 1.00 97.56 104 SER A O 1
ATOM 858 N N . LYS A 1 105 ? 9.273 9.803 -5.842 1.00 97.19 105 LYS A N 1
ATOM 859 C CA . LYS A 1 105 ? 7.855 9.660 -5.466 1.00 97.19 105 LYS A CA 1
ATOM 860 C C . LYS A 1 105 ? 7.662 9.026 -4.096 1.00 97.19 105 LYS A C 1
ATOM 862 O O . LYS A 1 105 ? 6.852 9.510 -3.314 1.00 97.19 105 LYS A O 1
ATOM 867 N N . ILE A 1 106 ? 8.367 7.932 -3.792 1.00 96.88 106 ILE A N 1
ATOM 868 C CA . ILE A 1 106 ? 8.230 7.312 -2.466 1.00 96.88 106 ILE A CA 1
ATOM 869 C C . ILE A 1 106 ? 8.694 8.264 -1.362 1.00 96.88 106 ILE A C 1
ATOM 871 O O . ILE A 1 106 ? 8.026 8.345 -0.338 1.00 96.88 106 ILE A O 1
ATOM 875 N N . ASN A 1 107 ? 9.765 9.030 -1.590 1.00 97.62 107 ASN A N 1
ATOM 876 C CA . ASN A 1 107 ? 10.229 10.029 -0.629 1.00 97.62 107 ASN A CA 1
ATOM 877 C C . ASN A 1 107 ? 9.175 11.122 -0.399 1.00 97.62 107 ASN A C 1
ATOM 879 O O . ASN A 1 107 ? 8.896 11.449 0.749 1.00 97.62 107 ASN A O 1
ATOM 883 N N . GLU A 1 108 ? 8.543 11.634 -1.459 1.00 97.44 108 GLU A N 1
ATOM 884 C CA . GLU A 1 108 ? 7.448 12.610 -1.349 1.00 97.44 108 GLU A CA 1
ATOM 885 C C . GLU A 1 108 ? 6.271 12.052 -0.532 1.00 97.44 108 GLU A C 1
ATOM 887 O O . GLU A 1 108 ? 5.751 12.720 0.365 1.00 97.44 108 GLU A O 1
ATOM 892 N N . PHE A 1 109 ? 5.866 10.805 -0.789 1.00 95.50 109 PHE A N 1
ATOM 893 C CA . PHE A 1 109 ? 4.772 10.181 -0.045 1.00 95.50 109 PHE A CA 1
ATOM 894 C C . PHE A 1 109 ? 5.121 9.913 1.420 1.00 95.50 109 PHE A C 1
ATOM 896 O O . PHE A 1 109 ? 4.239 10.014 2.265 1.00 95.50 109 PHE A O 1
ATOM 903 N N . ILE A 1 110 ? 6.378 9.592 1.731 1.00 95.94 110 ILE A N 1
ATOM 904 C CA . ILE A 1 110 ? 6.839 9.440 3.117 1.00 95.94 110 ILE A CA 1
ATOM 905 C C . ILE A 1 110 ? 6.844 10.800 3.824 1.00 95.94 110 ILE A C 1
ATOM 907 O O . ILE A 1 110 ? 6.302 10.913 4.917 1.00 95.94 110 ILE A O 1
ATOM 911 N N . GLN A 1 111 ? 7.391 11.842 3.192 1.00 95.44 111 GLN A N 1
ATOM 912 C CA . GLN A 1 111 ? 7.459 13.194 3.763 1.00 95.44 111 GLN A CA 1
ATOM 913 C C . GLN A 1 111 ? 6.079 13.812 4.008 1.00 95.44 111 GLN A C 1
ATOM 915 O O . GLN A 1 111 ? 5.891 14.531 4.982 1.00 95.44 111 GLN A O 1
ATOM 920 N N . SER A 1 112 ? 5.118 13.531 3.129 1.00 94.19 112 SER A N 1
ATOM 921 C CA . SER A 1 112 ? 3.726 13.979 3.267 1.00 94.19 112 SER A CA 1
ATOM 922 C C . SER A 1 112 ? 2.850 13.031 4.095 1.00 94.19 112 SER A C 1
ATOM 924 O O . SER A 1 112 ? 1.638 13.230 4.153 1.00 94.19 112 SER A O 1
ATOM 926 N N . GLU A 1 113 ? 3.435 11.982 4.687 1.00 92.81 113 GLU A N 1
ATOM 927 C CA . GLU A 1 113 ? 2.737 10.916 5.423 1.00 92.81 113 GLU A CA 1
ATOM 928 C C . GLU A 1 113 ? 1.529 10.332 4.662 1.00 92.81 113 GLU A C 1
ATOM 930 O O . GLU A 1 113 ? 0.505 9.932 5.227 1.00 92.81 113 GLU A O 1
ATOM 935 N N . ASN A 1 114 ? 1.634 10.268 3.333 1.00 90.88 114 ASN A N 1
ATOM 936 C CA . ASN A 1 114 ? 0.546 9.875 2.452 1.00 90.88 114 ASN A CA 1
ATOM 937 C C . ASN A 1 114 ? 0.411 8.349 2.388 1.00 90.88 114 ASN A C 1
ATOM 939 O O . ASN A 1 114 ? 0.754 7.690 1.398 1.00 90.88 114 ASN A O 1
ATOM 943 N N . LEU A 1 115 ? -0.139 7.780 3.462 1.00 90.12 115 LEU A N 1
ATOM 944 C CA . LEU A 1 115 ? -0.335 6.340 3.616 1.00 90.12 115 LEU A CA 1
ATOM 945 C C . LEU A 1 115 ? -1.165 5.725 2.477 1.00 90.12 115 LEU A C 1
ATOM 947 O O . LEU A 1 115 ? -0.924 4.586 2.077 1.00 90.12 115 LEU A O 1
ATOM 951 N N . THR A 1 116 ? -2.111 6.482 1.914 1.00 87.06 116 THR A N 1
ATOM 952 C CA . THR A 1 116 ? -2.935 6.048 0.774 1.00 87.06 116 THR A CA 1
ATOM 953 C C . THR A 1 116 ? -2.085 5.752 -0.440 1.00 87.06 116 THR A C 1
ATOM 955 O O . THR A 1 116 ? -2.195 4.665 -1.015 1.00 87.06 116 THR A O 1
ATOM 958 N N . MET A 1 117 ? -1.199 6.673 -0.808 1.00 89.19 117 MET A N 1
ATOM 959 C CA . MET A 1 117 ? -0.299 6.459 -1.935 1.00 89.19 117 MET A CA 1
ATOM 960 C C . MET A 1 117 ? 0.718 5.359 -1.641 1.00 89.19 117 MET A C 1
ATOM 962 O O . MET A 1 117 ? 1.007 4.548 -2.517 1.00 89.19 117 MET A O 1
ATOM 966 N N . LEU A 1 118 ? 1.200 5.264 -0.403 1.00 92.19 118 LEU A N 1
ATOM 967 C CA . LEU A 1 118 ? 2.167 4.244 -0.010 1.00 92.19 118 LEU A CA 1
ATOM 968 C C . LEU A 1 118 ? 1.591 2.817 -0.085 1.00 92.19 118 LEU A C 1
ATOM 970 O O . LEU A 1 118 ? 2.183 1.944 -0.721 1.00 92.19 118 LEU A O 1
ATOM 974 N N . ILE A 1 119 ? 0.419 2.573 0.509 1.00 89.56 119 ILE A N 1
ATOM 975 C CA . ILE A 1 119 ? -0.203 1.239 0.523 1.00 89.56 119 ILE A CA 1
ATOM 976 C C . ILE A 1 119 ? -0.740 0.841 -0.856 1.00 89.56 119 ILE A C 1
ATOM 978 O O . ILE A 1 119 ? -0.622 -0.320 -1.251 1.00 89.56 119 ILE A O 1
ATOM 982 N N . SER A 1 120 ? -1.340 1.777 -1.598 1.00 84.94 120 SER A N 1
ATOM 983 C CA . SER A 1 120 ? -1.894 1.461 -2.921 1.00 84.94 120 SER A CA 1
ATOM 984 C C . SER A 1 120 ? -0.802 1.119 -3.935 1.00 84.94 120 SER A C 1
ATOM 986 O O . SER A 1 120 ? -0.997 0.235 -4.768 1.00 84.94 120 SER A O 1
ATOM 988 N N . ARG A 1 121 ? 0.363 1.767 -3.848 1.00 88.88 121 ARG A N 1
ATOM 989 C CA . ARG A 1 121 ? 1.398 1.701 -4.884 1.00 88.88 121 ARG A CA 1
ATOM 990 C C . ARG A 1 121 ? 2.463 0.631 -4.660 1.00 88.88 121 ARG A C 1
ATOM 992 O O . ARG A 1 121 ? 2.986 0.108 -5.645 1.00 88.88 121 ARG A O 1
ATOM 999 N N . TYR A 1 122 ? 2.806 0.316 -3.411 1.00 91.06 122 TYR A N 1
ATOM 1000 C CA . TYR A 1 122 ? 3.964 -0.526 -3.090 1.00 91.06 122 TYR A CA 1
ATOM 1001 C C . TYR A 1 122 ? 3.579 -1.911 -2.536 1.00 91.06 122 TYR A C 1
ATOM 1003 O O . TYR A 1 122 ? 2.525 -2.076 -1.919 1.00 91.06 122 TYR A O 1
ATOM 1011 N N . PRO A 1 123 ? 4.430 -2.941 -2.730 1.00 88.56 123 PRO A N 1
ATOM 1012 C CA . PRO A 1 123 ? 4.159 -4.298 -2.254 1.00 88.56 123 PRO A CA 1
ATOM 10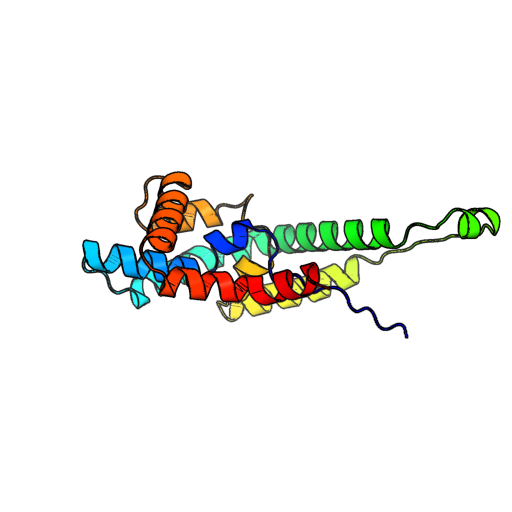13 C C . PRO A 1 123 ? 4.283 -4.428 -0.729 1.00 88.56 123 PRO A C 1
ATOM 1015 O O . PRO A 1 123 ? 5.346 -4.757 -0.214 1.00 88.56 123 PRO A O 1
ATOM 1018 N N . ILE A 1 124 ? 3.186 -4.254 0.009 1.00 88.69 124 ILE A N 1
ATOM 1019 C CA . ILE A 1 124 ? 3.182 -4.340 1.485 1.00 88.69 124 ILE A CA 1
ATOM 1020 C C . ILE A 1 124 ? 3.169 -5.774 2.053 1.00 88.69 124 ILE A C 1
ATOM 1022 O O . ILE A 1 124 ? 3.3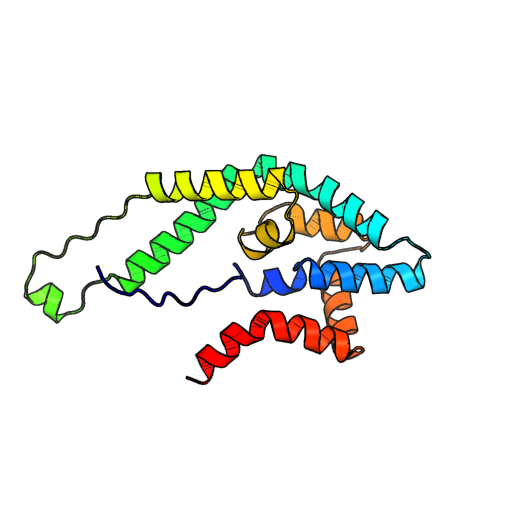67 -5.972 3.248 1.00 88.69 124 ILE A O 1
ATOM 1026 N N . ARG A 1 125 ? 2.916 -6.782 1.208 1.00 79.12 125 ARG A N 1
ATOM 1027 C CA . ARG A 1 125 ? 2.661 -8.179 1.613 1.00 79.12 125 ARG A CA 1
ATOM 1028 C C . ARG A 1 125 ? 3.879 -8.855 2.252 1.00 79.12 125 ARG A C 1
ATOM 1030 O O . ARG A 1 125 ? 3.733 -9.666 3.156 1.00 79.12 125 ARG A O 1
ATOM 1037 N N . GLU A 1 126 ? 5.077 -8.517 1.778 1.00 70.50 126 GLU A N 1
ATOM 1038 C CA . GLU A 1 126 ? 6.349 -9.104 2.225 1.00 70.50 126 GLU A CA 1
ATOM 1039 C C . GLU A 1 126 ? 7.092 -8.209 3.232 1.00 70.50 126 GLU A C 1
ATOM 1041 O O . GLU A 1 126 ? 8.327 -8.248 3.325 1.00 70.50 126 GLU A O 1
ATOM 1046 N N . THR A 1 127 ? 6.359 -7.343 3.933 1.00 84.06 127 THR A N 1
ATOM 1047 C CA . THR A 1 127 ? 6.916 -6.426 4.928 1.00 84.06 127 THR A CA 1
ATOM 1048 C C . THR A 1 127 ? 6.141 -6.494 6.233 1.00 84.06 127 THR A C 1
ATOM 1050 O O . THR A 1 127 ? 5.096 -7.131 6.349 1.00 84.06 127 THR A O 1
ATOM 1053 N N . GLN A 1 128 ? 6.664 -5.803 7.240 1.00 88.94 128 GLN A N 1
ATOM 1054 C CA . GLN A 1 128 ? 6.052 -5.736 8.561 1.00 88.94 128 GLN A CA 1
ATOM 1055 C C . GLN A 1 128 ? 4.830 -4.802 8.606 1.00 88.94 128 GLN A C 1
ATOM 1057 O O . GLN A 1 128 ? 4.256 -4.612 9.675 1.00 88.94 128 GLN A O 1
ATOM 1062 N N . ILE A 1 129 ? 4.414 -4.205 7.482 1.00 91.62 129 ILE A N 1
ATOM 1063 C CA . ILE A 1 129 ? 3.281 -3.268 7.441 1.00 91.62 129 ILE A CA 1
ATOM 1064 C C . ILE A 1 129 ? 1.999 -3.957 7.904 1.00 91.62 129 ILE A C 1
ATOM 1066 O O . ILE A 1 129 ? 1.330 -3.461 8.805 1.00 91.62 129 ILE A O 1
ATOM 1070 N N . VAL A 1 130 ? 1.685 -5.131 7.347 1.00 91.25 130 VAL A N 1
ATOM 1071 C CA . VAL A 1 130 ? 0.454 -5.864 7.685 1.00 91.25 130 VAL A CA 1
ATOM 1072 C C . VAL A 1 130 ? 0.435 -6.253 9.163 1.00 91.25 130 VAL A C 1
ATOM 1074 O O . VAL A 1 130 ? -0.558 -6.022 9.849 1.00 91.25 130 VAL A O 1
ATOM 1077 N N . SER A 1 131 ? 1.544 -6.785 9.685 1.00 91.44 131 SER A N 1
ATOM 1078 C CA . SER A 1 131 ? 1.641 -7.145 11.103 1.00 91.44 131 SER A CA 1
ATOM 1079 C C . SER A 1 131 ? 1.533 -5.929 12.025 1.00 91.44 131 SER A C 1
ATOM 1081 O O . SER A 1 131 ? 0.937 -6.038 13.094 1.00 91.44 131 SER A O 1
ATOM 1083 N N . ASN A 1 132 ? 2.065 -4.770 11.621 1.00 93.12 132 ASN A N 1
ATOM 1084 C CA . ASN A 1 132 ? 1.936 -3.542 12.403 1.00 93.12 132 ASN A CA 1
ATOM 1085 C C . ASN A 1 132 ? 0.510 -2.991 12.367 1.00 93.12 132 ASN A C 1
ATOM 1087 O O . ASN A 1 132 ? 0.014 -2.619 13.420 1.00 93.12 132 ASN A O 1
ATOM 1091 N N . ILE A 1 133 ? -0.192 -3.038 11.229 1.00 93.06 133 ILE A N 1
ATOM 1092 C CA . ILE A 1 133 ? -1.619 -2.677 11.165 1.00 93.06 133 ILE A CA 1
ATOM 1093 C C . ILE A 1 133 ? -2.428 -3.530 12.145 1.00 93.06 133 ILE A C 1
ATOM 1095 O O . ILE A 1 133 ? -3.131 -2.995 12.996 1.00 93.06 133 ILE A O 1
ATOM 1099 N N . VAL A 1 134 ? -2.284 -4.855 12.076 1.00 93.38 134 VAL A N 1
ATOM 1100 C CA . VAL A 1 134 ? -2.984 -5.792 12.970 1.00 93.38 134 VAL A CA 1
ATOM 1101 C C . VAL A 1 134 ? -2.696 -5.473 14.441 1.00 93.38 134 VAL A C 1
ATOM 1103 O O . VAL A 1 134 ? -3.623 -5.362 15.245 1.00 93.38 134 VAL A O 1
ATOM 1106 N N . LYS A 1 135 ? -1.416 -5.278 14.784 1.00 92.38 135 LYS A N 1
ATOM 1107 C CA . LYS A 1 135 ? -0.979 -4.982 16.152 1.00 92.38 135 LYS A CA 1
ATOM 1108 C C . LYS A 1 135 ? -1.512 -3.638 16.647 1.00 92.38 135 LYS A C 1
ATOM 1110 O O . LYS A 1 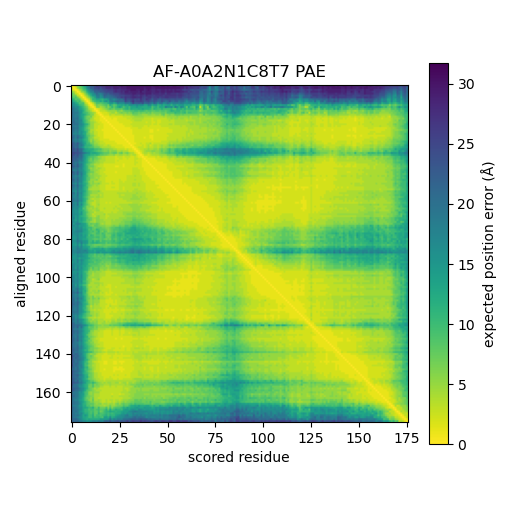135 ? -2.040 -3.580 17.754 1.00 92.38 135 LYS A O 1
ATOM 1115 N N . SER A 1 136 ? -1.416 -2.583 15.838 1.00 91.38 136 SER A N 1
ATOM 1116 C CA . SER A 1 136 ? -1.921 -1.246 16.170 1.00 91.38 136 SER A CA 1
ATOM 1117 C C . SER A 1 136 ? -3.429 -1.245 16.399 1.00 91.38 136 SER A C 1
ATOM 1119 O O . SER A 1 136 ? -3.910 -0.498 17.241 1.00 91.38 136 SER A O 1
ATOM 1121 N N . LEU A 1 137 ? -4.173 -2.114 15.709 1.00 91.31 137 LEU A N 1
ATOM 1122 C CA . LEU A 1 137 ? -5.616 -2.285 15.894 1.00 91.31 137 LEU A CA 1
ATOM 1123 C C . LEU A 1 137 ? -5.988 -3.176 17.096 1.00 91.31 137 LEU A C 1
ATOM 1125 O O . LEU A 1 137 ? -7.169 -3.329 17.422 1.00 91.31 137 LEU A O 1
ATOM 1129 N N . GLY A 1 138 ? -5.004 -3.769 17.780 1.00 90.38 138 GLY A N 1
ATOM 1130 C CA . GLY A 1 138 ? -5.240 -4.706 18.880 1.00 90.38 138 GLY A CA 1
ATOM 1131 C C . GLY A 1 138 ? -6.004 -5.952 18.425 1.00 90.38 138 GLY A C 1
ATOM 1132 O O . GLY A 1 138 ? -6.907 -6.415 19.130 1.00 90.38 138 GLY A O 1
ATOM 1133 N N . LEU A 1 139 ? -5.698 -6.431 17.218 1.00 92.25 139 LEU A N 1
ATOM 1134 C CA . LEU A 1 139 ? -6.228 -7.662 16.638 1.00 92.25 139 LEU A CA 1
ATOM 1135 C C . LEU A 1 139 ? -5.199 -8.784 16.775 1.00 92.25 139 LEU A C 1
ATOM 1137 O O . LEU A 1 139 ? -3.996 -8.537 16.888 1.00 92.25 139 LEU A O 1
ATOM 1141 N N . LYS A 1 140 ? -5.668 -10.033 16.789 1.00 91.38 140 LYS A N 1
ATOM 1142 C CA . LYS A 1 140 ? -4.807 -11.184 17.110 1.00 91.38 140 LYS A CA 1
ATOM 1143 C C . LYS A 1 140 ? -3.909 -11.593 15.950 1.00 91.38 140 LYS A C 1
ATOM 1145 O O . LYS A 1 140 ? -2.800 -12.078 16.165 1.00 91.38 140 LYS A O 1
ATOM 1150 N N . SER A 1 141 ? -4.399 -11.457 14.723 1.00 93.69 141 SER A N 1
ATOM 1151 C CA . SER A 1 141 ? -3.713 -11.950 13.533 1.00 93.69 141 SER A CA 1
ATOM 1152 C C . SER A 1 141 ? -4.168 -11.221 12.268 1.00 93.69 141 SER A C 1
ATOM 1154 O O . SER A 1 141 ? -5.165 -10.498 12.260 1.00 93.69 141 SER A O 1
ATOM 1156 N N . LYS A 1 142 ? -3.433 -11.441 11.172 1.00 92.12 142 LYS A N 1
ATOM 1157 C CA . LYS A 1 142 ? -3.844 -11.025 9.823 1.00 92.12 142 LYS A CA 1
ATOM 1158 C C . LYS A 1 142 ? -5.236 -11.564 9.472 1.00 92.12 142 LYS A C 1
ATOM 1160 O O . LYS A 1 142 ? -6.051 -10.835 8.922 1.00 92.12 142 LYS A O 1
ATOM 1165 N N . ASP A 1 143 ? -5.497 -12.822 9.813 1.00 92.75 143 ASP A N 1
ATOM 1166 C CA . ASP A 1 143 ? -6.777 -13.475 9.539 1.00 92.75 143 ASP A CA 1
ATOM 1167 C C . ASP A 1 143 ? -7.926 -12.818 10.319 1.00 92.75 143 ASP A C 1
ATOM 1169 O O . ASP A 1 143 ? -8.958 -12.505 9.740 1.00 92.75 143 ASP A O 1
ATOM 1173 N N . ASP A 1 144 ? -7.707 -12.480 11.593 1.00 93.00 144 ASP A N 1
ATOM 1174 C CA . ASP A 1 144 ? -8.674 -11.752 12.431 1.00 93.00 144 ASP A CA 1
ATOM 1175 C C . ASP A 1 144 ? -9.036 -10.378 11.829 1.00 93.00 144 ASP A C 1
ATOM 1177 O O . ASP A 1 144 ? -10.205 -9.983 11.768 1.00 93.00 144 ASP A O 1
ATOM 1181 N N . TYR A 1 145 ? -8.040 -9.672 11.283 1.00 94.19 145 TYR A N 1
ATOM 1182 C CA . TYR A 1 145 ? -8.266 -8.434 10.537 1.00 94.19 145 TYR A CA 1
ATOM 1183 C C . TYR A 1 145 ? -9.090 -8.656 9.267 1.00 94.19 145 TYR A C 1
ATOM 1185 O O . TYR A 1 145 ? -10.102 -7.985 9.065 1.00 94.19 145 TYR A O 1
ATOM 1193 N N . GLU A 1 146 ? -8.701 -9.602 8.413 1.00 92.88 146 GLU A N 1
ATOM 1194 C CA . GLU A 1 146 ? -9.409 -9.849 7.153 1.00 92.88 146 GLU A CA 1
ATOM 1195 C C . GLU A 1 146 ? -10.839 -10.359 7.381 1.00 92.88 146 GLU A C 1
ATOM 1197 O O . GLU A 1 146 ? -11.754 -9.951 6.662 1.00 92.88 146 GLU A O 1
ATOM 1202 N N . GLN A 1 147 ? -11.066 -11.181 8.408 1.00 92.88 147 GLN A N 1
ATOM 1203 C CA . GLN A 1 147 ? -12.405 -11.591 8.833 1.00 92.88 147 GLN A CA 1
ATOM 1204 C C . GLN A 1 147 ? -13.232 -10.397 9.319 1.00 92.88 147 GLN A C 1
ATOM 1206 O O . GLN A 1 147 ? -14.398 -10.269 8.938 1.00 92.88 147 GLN A O 1
ATOM 1211 N N . THR A 1 148 ? -12.632 -9.488 10.093 1.00 92.19 148 THR A N 1
ATOM 1212 C CA . THR A 1 148 ? -13.289 -8.248 10.533 1.00 92.19 148 THR A CA 1
ATOM 1213 C C . THR A 1 148 ? -13.707 -7.390 9.340 1.00 92.19 148 THR A C 1
ATOM 1215 O O . THR A 1 148 ? -14.846 -6.920 9.297 1.00 92.19 148 THR A O 1
ATOM 1218 N N . VAL A 1 149 ? -12.832 -7.243 8.339 1.00 93.25 149 VAL A N 1
ATOM 1219 C CA . VAL A 1 149 ? -13.144 -6.540 7.085 1.00 93.25 149 VAL A CA 1
ATOM 1220 C C . VAL A 1 149 ? -14.305 -7.219 6.358 1.00 93.25 149 VAL A C 1
ATOM 1222 O O . VAL A 1 149 ? -15.285 -6.558 6.029 1.00 93.25 149 VAL A O 1
ATOM 1225 N N . ARG A 1 150 ? -14.255 -8.539 6.139 1.00 92.31 150 ARG A N 1
ATOM 1226 C CA . ARG A 1 150 ? -15.328 -9.267 5.433 1.00 92.31 150 ARG A CA 1
ATOM 1227 C C . ARG A 1 150 ? -16.668 -9.160 6.154 1.00 92.31 150 ARG A C 1
ATOM 1229 O O . ARG A 1 150 ? -17.684 -8.900 5.517 1.00 92.31 150 ARG A O 1
ATOM 1236 N N . LYS A 1 151 ? -16.671 -9.316 7.480 1.00 91.88 151 LYS A N 1
ATOM 1237 C CA . LYS A 1 151 ? -17.875 -9.177 8.305 1.00 91.88 151 LYS A CA 1
ATOM 1238 C C . LYS A 1 151 ? -18.459 -7.768 8.199 1.00 91.88 151 LYS A C 1
ATOM 1240 O O . LYS A 1 151 ? -19.655 -7.625 7.977 1.00 91.88 151 LYS A O 1
ATOM 1245 N N . MET A 1 152 ? -17.611 -6.742 8.274 1.00 91.50 152 MET A N 1
ATOM 1246 C CA . MET A 1 152 ? -18.017 -5.349 8.080 1.00 91.50 152 MET A CA 1
ATOM 1247 C C . MET A 1 152 ? -18.669 -5.122 6.712 1.00 91.50 152 MET A C 1
ATOM 1249 O O . MET A 1 152 ? -19.724 -4.503 6.649 1.00 91.50 152 MET A O 1
ATOM 1253 N N . LEU A 1 153 ? -18.084 -5.651 5.636 1.00 89.62 153 LEU A N 1
ATOM 1254 C CA . LEU A 1 153 ? -18.608 -5.460 4.279 1.00 89.62 153 LEU A CA 1
ATOM 1255 C C . LEU A 1 153 ? -19.901 -6.225 3.996 1.00 89.62 153 LEU A C 1
ATOM 1257 O O . LEU A 1 153 ? -20.669 -5.805 3.133 1.00 89.62 153 LEU A O 1
ATOM 1261 N N . ASN A 1 154 ? -20.134 -7.334 4.697 1.00 90.25 154 ASN A N 1
ATOM 1262 C CA . ASN A 1 154 ? -21.379 -8.091 4.593 1.00 90.25 154 ASN A CA 1
ATOM 1263 C C . ASN A 1 154 ? -22.529 -7.434 5.368 1.00 90.25 154 ASN A C 1
ATOM 1265 O O . ASN A 1 154 ? -23.680 -7.553 4.964 1.00 90.25 154 ASN A O 1
ATOM 1269 N N . GLU A 1 155 ? -22.228 -6.766 6.482 1.00 90.06 155 GLU A N 1
ATOM 1270 C CA . GLU A 1 155 ? -23.238 -6.162 7.359 1.00 90.06 155 GLU A CA 1
ATOM 1271 C C . GLU A 1 155 ? -23.578 -4.713 6.983 1.00 90.06 155 GLU A C 1
ATOM 1273 O O . GLU A 1 155 ? -24.696 -4.268 7.233 1.00 90.06 155 GLU A O 1
ATOM 1278 N N . ASP A 1 156 ? -22.636 -3.972 6.391 1.00 88.06 156 ASP A N 1
ATOM 1279 C CA . ASP A 1 156 ? -22.801 -2.555 6.064 1.00 88.06 156 ASP A CA 1
ATOM 1280 C C . ASP A 1 156 ? -22.679 -2.313 4.551 1.00 88.06 156 ASP A C 1
ATOM 1282 O O . ASP A 1 156 ? -21.589 -2.261 3.968 1.00 88.06 156 ASP A O 1
ATOM 1286 N N . ALA A 1 157 ? -23.832 -2.127 3.904 1.00 87.69 157 ALA A N 1
ATOM 1287 C CA . ALA A 1 157 ? -23.914 -1.851 2.473 1.00 87.69 157 ALA A CA 1
ATOM 1288 C C . ALA A 1 157 ? -23.228 -0.531 2.076 1.00 87.69 157 ALA A C 1
ATOM 1290 O O . ALA A 1 157 ? -22.716 -0.422 0.961 1.00 87.69 157 ALA A O 1
ATOM 1291 N N . ASN A 1 158 ? -23.175 0.462 2.969 1.00 87.69 158 ASN A N 1
ATOM 1292 C CA . ASN A 1 158 ? -22.502 1.731 2.704 1.00 87.69 158 ASN A CA 1
ATOM 1293 C C . ASN A 1 158 ? -20.979 1.542 2.672 1.00 87.69 158 ASN A C 1
ATOM 1295 O O . ASN A 1 158 ? -20.318 2.007 1.742 1.00 87.69 158 ASN A O 1
ATOM 1299 N N . GLU A 1 159 ? -20.422 0.798 3.630 1.00 86.12 159 GLU A N 1
ATOM 1300 C CA . GLU A 1 159 ? -18.998 0.434 3.615 1.00 86.12 159 GLU A CA 1
ATOM 1301 C C . GLU A 1 159 ? -18.646 -0.456 2.418 1.00 86.12 159 GLU A C 1
ATOM 1303 O O . GLU A 1 159 ? -17.626 -0.246 1.756 1.00 86.12 159 GLU A O 1
ATOM 1308 N N . SER A 1 160 ? -19.531 -1.390 2.063 1.00 85.06 160 SER A N 1
ATOM 1309 C CA . SER A 1 160 ? -19.394 -2.201 0.850 1.00 85.06 160 SER A CA 1
ATOM 1310 C C . SER A 1 160 ? -19.309 -1.332 -0.410 1.00 85.06 160 SER A C 1
ATOM 1312 O O . SER A 1 160 ? -18.401 -1.501 -1.224 1.00 85.06 160 SER A O 1
ATOM 1314 N N . ASN A 1 161 ? -20.201 -0.349 -0.554 1.00 86.38 161 ASN A N 1
ATOM 1315 C CA . ASN A 1 161 ? -20.222 0.556 -1.705 1.00 86.38 161 ASN A CA 1
ATOM 1316 C C . ASN A 1 161 ? -18.982 1.456 -1.769 1.00 86.38 161 ASN A C 1
ATOM 1318 O O . ASN A 1 161 ? -18.426 1.658 -2.849 1.00 86.38 161 ASN A O 1
ATOM 1322 N N . LYS A 1 162 ? -18.499 1.938 -0.620 1.00 85.56 162 LYS A N 1
ATOM 1323 C CA . LYS A 1 162 ? -17.246 2.698 -0.519 1.00 85.56 162 LYS A CA 1
ATOM 1324 C C . LYS A 1 162 ? -16.049 1.912 -1.053 1.00 85.56 162 LYS A C 1
ATOM 1326 O O . LYS A 1 162 ? -15.266 2.458 -1.825 1.00 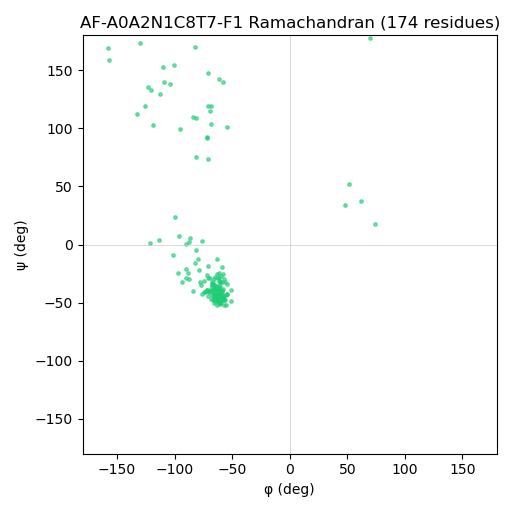85.56 162 LYS A O 1
ATOM 1331 N N . ILE A 1 163 ? -15.911 0.638 -0.676 1.00 82.19 163 ILE A N 1
ATOM 1332 C CA . ILE A 1 163 ? -14.812 -0.203 -1.173 1.00 82.19 163 ILE A CA 1
ATOM 1333 C C . ILE A 1 163 ? -15.015 -0.569 -2.647 1.00 82.19 163 ILE A C 1
ATOM 1335 O O . ILE A 1 163 ? -14.054 -0.534 -3.414 1.00 82.19 163 ILE A O 1
ATOM 1339 N N . LYS A 1 164 ? -16.248 -0.854 -3.083 1.00 83.31 164 LYS A N 1
ATOM 1340 C CA . LYS A 1 164 ? -16.555 -1.099 -4.506 1.00 83.31 164 LYS A CA 1
ATOM 1341 C C . LYS A 1 164 ? -16.165 0.085 -5.394 1.00 83.31 164 LYS A C 1
ATOM 1343 O O . LYS A 1 164 ? -15.597 -0.122 -6.462 1.00 83.31 164 LYS A O 1
ATOM 1348 N N . ALA A 1 165 ? -16.363 1.317 -4.926 1.00 83.50 165 ALA A N 1
ATOM 1349 C C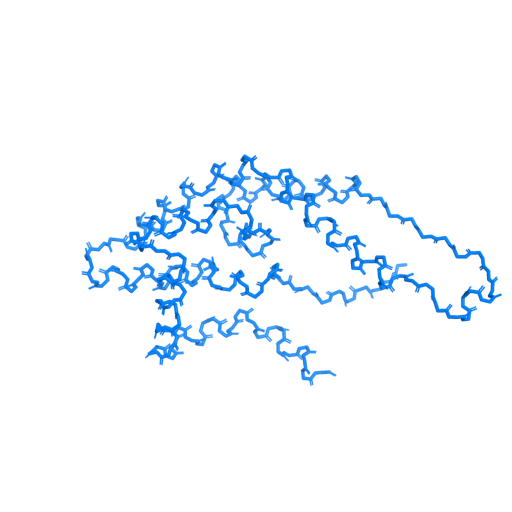A . ALA A 1 165 ? -15.950 2.512 -5.659 1.00 83.50 165 ALA A CA 1
ATOM 1350 C C . ALA A 1 165 ? -14.432 2.562 -5.937 1.00 83.50 165 ALA A C 1
ATOM 1352 O O . ALA A 1 165 ? -14.015 3.131 -6.944 1.00 83.50 165 ALA A O 1
ATOM 1353 N N . LEU A 1 166 ? -13.599 1.928 -5.097 1.00 77.50 166 LEU A N 1
ATOM 1354 C CA . LEU A 1 166 ? -12.146 1.847 -5.309 1.00 77.50 166 LEU A CA 1
ATOM 1355 C C . LEU A 1 166 ? -11.773 0.951 -6.501 1.00 77.50 166 LEU A C 1
ATOM 1357 O O . LEU A 1 166 ? -10.754 1.187 -7.148 1.00 77.50 166 LEU A O 1
ATOM 1361 N N . ILE A 1 167 ? -12.597 -0.057 -6.807 1.00 75.94 167 ILE A N 1
ATOM 1362 C CA . ILE A 1 167 ? -12.375 -1.009 -7.909 1.00 75.94 167 ILE A CA 1
ATOM 1363 C C . ILE A 1 167 ? -13.217 -0.712 -9.154 1.00 75.94 167 ILE A C 1
ATOM 1365 O O . ILE A 1 167 ? -12.954 -1.286 -10.207 1.00 75.94 167 ILE A O 1
ATOM 1369 N N . GLN A 1 168 ? -14.176 0.214 -9.069 1.00 75.31 168 GLN A N 1
ATOM 1370 C CA . GLN A 1 168 ? -15.039 0.611 -10.186 1.00 75.31 168 GLN A CA 1
ATOM 1371 C C . GLN A 1 168 ? -14.280 0.972 -11.483 1.00 75.31 168 GLN A C 1
ATOM 1373 O O . GLN A 1 168 ? -14.725 0.580 -12.562 1.00 75.31 168 GLN A O 1
ATOM 1378 N N . PRO A 1 169 ? -13.117 1.659 -11.438 1.00 70.31 169 PRO A N 1
ATOM 1379 C CA . PRO A 1 169 ? -12.350 1.936 -12.653 1.00 70.31 169 PRO A CA 1
ATOM 1380 C C . PRO A 1 169 ? -11.871 0.672 -13.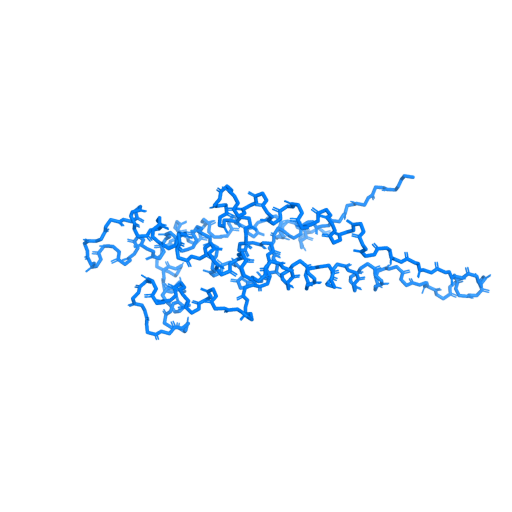383 1.00 70.31 169 PRO A C 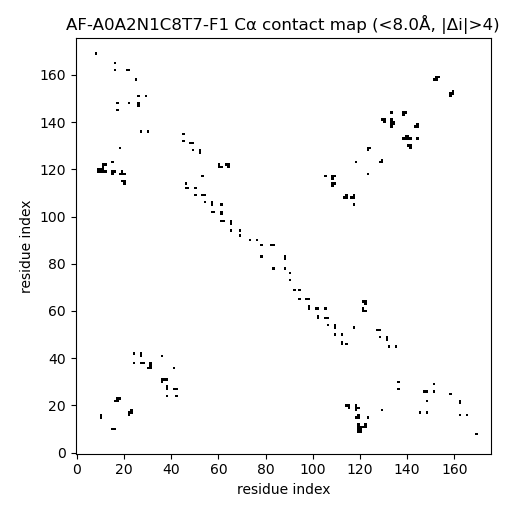1
ATOM 1382 O O . PRO A 1 169 ? -11.619 0.725 -14.580 1.00 70.31 169 PRO A O 1
ATOM 1385 N N . ILE A 1 170 ? -11.733 -0.451 -12.671 1.00 62.94 170 ILE A N 1
ATOM 1386 C CA . ILE A 1 170 ? -11.317 -1.740 -13.234 1.00 62.94 170 ILE A CA 1
ATOM 1387 C C . ILE A 1 170 ? -12.522 -2.475 -13.820 1.00 62.94 170 ILE A C 1
ATOM 1389 O O . ILE A 1 170 ? -12.401 -3.055 -14.890 1.00 62.94 170 ILE A O 1
ATOM 1393 N N . THR A 1 171 ? -13.690 -2.433 -13.171 1.00 60.91 171 THR A N 1
ATOM 1394 C CA . THR A 1 171 ? -14.893 -3.107 -13.692 1.00 60.91 171 THR A CA 1
ATOM 1395 C C . THR A 1 171 ? -15.334 -2.528 -15.033 1.00 60.91 171 THR A C 1
ATOM 1397 O O . THR A 1 171 ? -15.634 -3.284 -15.943 1.00 60.91 171 THR A O 1
ATOM 1400 N N . VAL A 1 172 ? -15.242 -1.204 -15.209 1.00 61.81 172 VAL A N 1
ATOM 1401 C CA . VAL A 1 172 ? -15.541 -0.550 -16.498 1.00 61.81 172 VAL A CA 1
ATOM 1402 C C . VAL A 1 172 ? -14.609 -1.021 -17.626 1.00 61.81 172 VAL A C 1
ATOM 1404 O O . VAL A 1 172 ? -15.012 -1.030 -18.781 1.00 61.81 172 VAL A O 1
ATOM 1407 N N . LEU A 1 173 ? -13.376 -1.426 -17.305 1.00 58.81 173 LEU A N 1
ATOM 1408 C CA . LEU A 1 173 ? -12.416 -1.961 -18.278 1.00 58.81 173 LEU A CA 1
ATOM 1409 C C . LEU A 1 173 ? -12.626 -3.450 -18.587 1.00 58.81 173 LEU A C 1
ATOM 1411 O O . LEU A 1 173 ? -12.048 -3.937 -19.548 1.00 58.81 173 LEU A O 1
ATOM 1415 N N . LEU A 1 174 ? -13.378 -4.177 -17.756 1.00 51.53 174 LEU A N 1
ATOM 1416 C CA . LEU A 1 174 ? -13.715 -5.587 -17.985 1.00 51.53 174 LEU A CA 1
ATOM 1417 C C . LEU A 1 174 ? -14.997 -5.745 -18.810 1.00 51.53 174 LEU A C 1
ATOM 1419 O O . LEU A 1 174 ? -15.172 -6.772 -19.459 1.00 51.53 174 LEU A O 1
ATOM 1423 N N . ASP A 1 175 ? -15.868 -4.735 -18.778 1.00 51.00 175 ASP A N 1
ATOM 1424 C CA . ASP A 1 175 ? -17.108 -4.672 -19.558 1.00 51.00 175 ASP A CA 1
ATOM 1425 C C . ASP A 1 175 ? -16.904 -4.066 -20.970 1.00 51.00 175 ASP A C 1
ATOM 1427 O O . ASP A 1 175 ? -17.876 -3.901 -21.710 1.00 51.00 175 ASP A O 1
ATOM 1431 N N . ALA A 1 176 ? -15.662 -3.715 -21.334 1.00 44.88 176 ALA A N 1
ATOM 1432 C CA . ALA A 1 176 ? -15.256 -3.112 -22.610 1.00 44.88 176 ALA A CA 1
ATOM 1433 C C . ALA A 1 176 ? -14.400 -4.076 -23.443 1.00 44.88 176 ALA A C 1
ATOM 1435 O O . ALA A 1 176 ? -14.569 -4.073 -24.684 1.00 44.88 176 ALA A O 1
#

Mean predicted aligned error: 7.11 Å

Foldseek 3Di:
DDDDPPLPQLAPDPVLLLVALLLLLLLLVVLCVVVVDDSVVLSVVLLVVCLVQLVVCVLVFLVVLLVVVVVVCCVVQDDDPVDVVVDDDDDDDDSPVSSVVSSVVSVVCSVVSVVNSVSRRTDCPPTCSLVSSCVSSVHDDSVRSSVSSVVSLVVDVVSVVVSVVSCVSVVVVVVD

pLDDT: mean 85.34, std 14.52, range [30.38, 97.94]